Protein AF-A0A2P6NM76-F1 (afdb_monomer_lite)

Secondary structure (DSSP, 8-state):
-----SS----HHHHHHTT-HHHHHHHHHTT----GGGS-HHHHHH--HHHHHHHHHHTT--HHHHHHHHHHTGGG--S-HHHHHHHHHHHHT--HHHHHHHHHHSTT---HHHHHHHHHH---HHHHHHHHHHHTT-

Structure (mmCIF, N/CA/C/O backbone):
data_AF-A0A2P6NM76-F1
#
_entry.id   AF-A0A2P6NM76-F1
#
loop_
_atom_site.group_PDB
_atom_site.id
_atom_site.type_symbol
_atom_site.label_atom_id
_atom_site.label_alt_id
_atom_site.label_comp_id
_atom_site.label_asym_id
_atom_site.label_entity_id
_atom_site.label_seq_id
_atom_site.pdbx_PDB_ins_code
_atom_site.Cartn_x
_atom_site.Cartn_y
_atom_site.Cartn_z
_atom_site.occupancy
_atom_site.B_iso_or_equiv
_atom_site.auth_seq_id
_atom_site.auth_comp_id
_atom_site.auth_asym_id
_atom_site.auth_atom_id
_atom_site.pdbx_PDB_model_num
ATOM 1 N N . MET A 1 1 ? 21.345 -13.160 -23.756 1.00 43.47 1 MET A N 1
ATOM 2 C CA . MET A 1 1 ? 20.830 -12.151 -22.809 1.00 43.47 1 MET A CA 1
ATOM 3 C C . MET A 1 1 ? 21.511 -10.841 -23.176 1.00 43.47 1 MET A C 1
ATOM 5 O O . MET A 1 1 ? 22.732 -10.797 -23.121 1.00 43.47 1 MET A O 1
ATOM 9 N N . LYS A 1 2 ? 20.788 -9.858 -23.731 1.00 35.84 2 LYS A N 1
ATOM 10 C CA . LYS A 1 2 ? 21.395 -8.584 -24.155 1.00 35.84 2 LYS A CA 1
ATOM 11 C C . LYS A 1 2 ? 21.557 -7.697 -22.919 1.00 35.84 2 LYS A C 1
ATOM 13 O O . LYS A 1 2 ? 20.572 -7.142 -22.449 1.00 35.84 2 LYS A O 1
ATOM 18 N N . SER A 1 3 ? 22.772 -7.595 -22.387 1.00 39.88 3 SER A N 1
ATOM 19 C CA . SER A 1 3 ? 23.140 -6.528 -21.457 1.00 39.88 3 SER A CA 1
ATOM 20 C C . SER A 1 3 ? 23.519 -5.300 -22.278 1.00 39.88 3 SER A C 1
ATOM 22 O O . SER A 1 3 ? 24.486 -5.339 -23.036 1.00 39.88 3 SER A O 1
ATOM 24 N N . TRP A 1 4 ? 22.750 -4.224 -22.151 1.00 53.50 4 TRP A N 1
ATOM 25 C CA . TRP A 1 4 ? 23.127 -2.925 -22.695 1.00 53.50 4 TRP A CA 1
ATOM 26 C C . TRP A 1 4 ? 24.010 -2.225 -21.665 1.00 53.50 4 TRP A C 1
ATOM 28 O O . TRP A 1 4 ? 23.539 -1.458 -20.834 1.00 53.50 4 TRP A O 1
ATOM 38 N N . THR A 1 5 ? 25.297 -2.548 -21.676 1.00 50.03 5 THR A N 1
ATOM 39 C CA . THR A 1 5 ? 26.316 -1.623 -21.184 1.00 50.03 5 THR A CA 1
ATOM 40 C C . THR A 1 5 ? 26.716 -0.802 -22.394 1.00 50.03 5 THR A C 1
ATOM 42 O O . THR A 1 5 ? 27.280 -1.371 -23.323 1.00 50.03 5 THR A O 1
ATOM 45 N N . ASP A 1 6 ? 26.282 0.457 -22.423 1.00 44.47 6 ASP A N 1
ATOM 46 C CA . ASP A 1 6 ? 26.903 1.608 -23.101 1.00 44.47 6 ASP A CA 1
ATOM 47 C C . ASP A 1 6 ? 25.814 2.524 -23.676 1.00 44.47 6 ASP A C 1
ATOM 49 O O . ASP A 1 6 ? 25.234 2.262 -24.729 1.00 44.47 6 ASP A O 1
ATOM 53 N N . GLY A 1 7 ? 25.533 3.615 -22.957 1.00 39.41 7 GLY A N 1
ATOM 54 C CA . GLY A 1 7 ? 24.647 4.693 -23.406 1.00 39.41 7 GLY A CA 1
ATOM 55 C C . GLY A 1 7 ? 23.510 4.979 -22.430 1.00 39.41 7 GLY A C 1
ATOM 56 O O . GLY A 1 7 ? 22.409 4.465 -22.583 1.00 39.41 7 GLY A O 1
ATOM 57 N N . GLU A 1 8 ? 23.813 5.803 -21.428 1.00 54.25 8 GLU A N 1
ATOM 58 C CA . GLU A 1 8 ? 22.916 6.432 -20.451 1.00 54.25 8 GLU A CA 1
ATOM 59 C C . GLU A 1 8 ? 21.475 6.677 -20.935 1.00 54.25 8 GLU A C 1
ATOM 61 O O . GLU A 1 8 ? 21.245 7.704 -21.549 1.00 54.25 8 GLU A O 1
ATOM 66 N N . TRP A 1 9 ? 20.493 5.838 -20.574 1.00 48.53 9 TRP A N 1
ATOM 67 C CA . TRP A 1 9 ? 19.093 6.264 -20.386 1.00 48.53 9 TRP A CA 1
ATOM 68 C C . TRP A 1 9 ? 18.391 5.339 -19.380 1.00 48.53 9 TRP A C 1
ATOM 70 O O . TRP A 1 9 ? 18.151 4.171 -19.659 1.00 48.53 9 TRP A O 1
ATOM 80 N N . PHE A 1 10 ? 18.086 5.912 -18.211 1.00 51.69 10 PHE A N 1
ATOM 81 C CA . PHE A 1 10 ? 17.295 5.407 -17.083 1.00 51.69 10 PHE A CA 1
ATOM 82 C C . PHE A 1 10 ? 17.599 3.997 -16.543 1.00 51.69 10 PHE A C 1
ATOM 84 O O . PHE A 1 10 ? 17.242 2.987 -17.141 1.00 51.69 10 PHE A O 1
ATOM 91 N N . SER A 1 11 ? 18.157 3.916 -15.327 1.00 60.41 11 SER A N 1
ATOM 92 C CA . SER A 1 11 ? 18.187 2.640 -14.597 1.00 60.41 11 SER A CA 1
ATOM 93 C C . SER A 1 11 ? 16.755 2.132 -14.368 1.00 60.41 11 SER A C 1
ATOM 95 O O . SER A 1 11 ? 15.823 2.925 -14.228 1.00 60.41 11 SER A O 1
ATOM 97 N N . THR A 1 12 ? 16.553 0.813 -14.288 1.00 58.09 12 THR A N 1
ATOM 98 C CA . THR A 1 12 ? 15.249 0.210 -13.931 1.00 58.09 12 THR A CA 1
ATOM 99 C C . THR A 1 12 ? 14.677 0.815 -12.654 1.00 58.09 12 THR A C 1
ATOM 101 O O . THR A 1 12 ? 13.476 1.039 -12.547 1.00 58.09 12 THR A O 1
ATOM 104 N N . GLU A 1 13 ? 15.556 1.148 -11.710 1.00 60.56 13 GLU A N 1
ATOM 105 C CA . GLU A 1 13 ? 15.223 1.896 -10.504 1.00 60.56 13 GLU A CA 1
ATOM 106 C C . GLU A 1 13 ? 14.598 3.259 -10.836 1.00 60.56 13 GLU A C 1
ATOM 108 O O . GLU A 1 13 ? 13.521 3.574 -10.340 1.00 60.56 13 GLU A O 1
ATOM 113 N N . GLN A 1 14 ? 15.209 4.056 -11.718 1.00 62.94 14 GLN A N 1
ATOM 114 C CA . GLN A 1 14 ? 14.632 5.331 -12.144 1.00 62.94 14 GLN A CA 1
ATOM 115 C C . GLN A 1 14 ? 13.324 5.146 -12.924 1.00 62.94 14 GLN A C 1
ATOM 117 O O . GLN A 1 14 ? 12.401 5.928 -12.724 1.00 62.94 14 GLN A O 1
ATOM 122 N N . MET A 1 15 ? 13.203 4.105 -13.755 1.00 64.31 15 MET A N 1
ATOM 123 C CA . MET A 1 15 ? 11.963 3.795 -14.481 1.00 64.31 15 MET A CA 1
ATOM 124 C C . MET A 1 15 ? 10.810 3.435 -13.540 1.00 64.31 15 MET A C 1
ATOM 126 O O . MET A 1 15 ? 9.689 3.904 -13.737 1.00 64.31 15 MET A O 1
ATOM 130 N N . MET A 1 16 ? 11.085 2.688 -12.468 1.00 63.47 16 MET A N 1
ATOM 131 C CA . MET A 1 16 ? 10.077 2.386 -11.451 1.00 63.47 16 MET A CA 1
ATOM 132 C C . MET A 1 16 ? 9.641 3.617 -10.648 1.00 63.47 16 MET A C 1
ATOM 134 O O . MET A 1 16 ? 8.500 3.669 -10.194 1.00 63.47 16 MET A O 1
ATOM 138 N N . ARG A 1 17 ? 10.477 4.661 -10.551 1.00 63.31 17 ARG A N 1
ATOM 139 C CA . ARG A 1 17 ? 10.082 5.942 -9.932 1.00 63.31 17 ARG A CA 1
ATOM 140 C C . ARG A 1 17 ? 9.078 6.745 -10.759 1.00 63.31 17 ARG A C 1
ATOM 142 O O . ARG A 1 17 ? 8.436 7.628 -10.198 1.00 63.31 17 ARG A O 1
ATOM 149 N N . PHE A 1 18 ? 8.924 6.459 -12.053 1.00 63.22 18 PHE A N 1
ATOM 150 C CA . PHE A 1 18 ? 7.923 7.127 -12.895 1.00 63.22 18 PHE A CA 1
ATOM 151 C C . PHE A 1 18 ? 6.529 6.501 -12.798 1.00 63.22 18 PHE A C 1
ATOM 153 O O . PHE A 1 18 ? 5.618 6.993 -13.460 1.00 63.22 18 PHE A O 1
ATOM 160 N N . ASP A 1 19 ? 6.361 5.444 -11.989 1.00 70.62 19 ASP A N 1
ATOM 161 C CA . ASP A 1 19 ? 5.059 4.839 -11.687 1.00 70.62 19 ASP A CA 1
ATOM 162 C C . ASP A 1 19 ? 4.238 4.512 -12.951 1.00 70.62 19 ASP A C 1
ATOM 164 O O . ASP A 1 19 ? 3.031 4.735 -13.050 1.00 70.62 19 ASP A O 1
ATOM 168 N N . ASN A 1 20 ? 4.930 4.008 -13.976 1.00 77.81 20 ASN A N 1
ATOM 169 C CA . ASN A 1 20 ? 4.350 3.737 -15.282 1.00 77.81 20 ASN A CA 1
ATOM 170 C C . ASN A 1 20 ? 4.348 2.233 -15.548 1.00 77.81 20 ASN A C 1
ATOM 172 O O . ASN A 1 20 ? 5.263 1.690 -16.168 1.00 77.81 20 ASN A O 1
ATOM 176 N N . LEU A 1 21 ? 3.292 1.562 -15.079 1.00 84.56 21 LEU A N 1
ATOM 177 C CA . LEU A 1 21 ? 3.109 0.120 -15.256 1.00 84.56 21 LEU A CA 1
ATOM 178 C C . LEU A 1 21 ? 3.240 -0.319 -16.726 1.00 84.56 21 LEU A C 1
ATOM 180 O O . LEU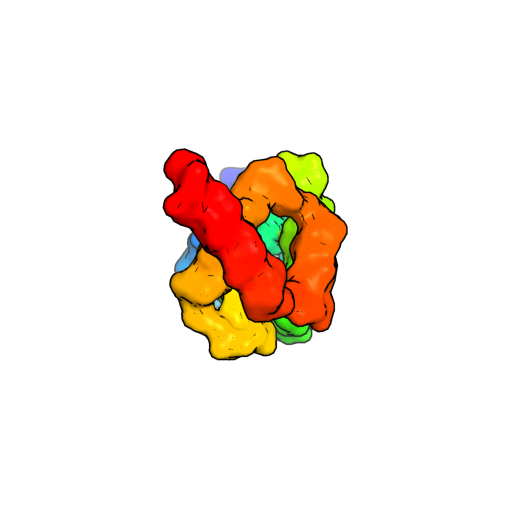 A 1 21 ? 3.794 -1.381 -16.990 1.00 84.56 21 LEU A O 1
ATOM 184 N N . GLY A 1 22 ? 2.785 0.504 -17.678 1.00 85.56 22 GLY A N 1
ATOM 185 C CA . GLY A 1 22 ? 2.888 0.197 -19.106 1.00 85.56 22 GLY A CA 1
ATOM 186 C C . GLY A 1 22 ? 4.336 0.117 -19.593 1.00 85.56 22 GLY A C 1
ATOM 187 O O . GLY A 1 22 ? 4.677 -0.792 -20.342 1.00 85.56 22 GLY A O 1
ATOM 188 N N . ILE A 1 23 ? 5.206 1.017 -19.120 1.00 82.50 23 ILE A N 1
ATOM 189 C CA . ILE A 1 23 ? 6.645 0.960 -19.421 1.00 82.50 23 ILE A CA 1
ATOM 190 C C . ILE A 1 23 ? 7.275 -0.281 -18.783 1.00 82.50 23 ILE A C 1
ATOM 192 O O . ILE A 1 23 ? 8.050 -0.965 -19.440 1.00 82.50 23 ILE A O 1
ATOM 196 N N . LEU A 1 24 ? 6.923 -0.603 -17.534 1.00 83.69 24 LEU A N 1
ATOM 197 C CA . LEU A 1 24 ? 7.465 -1.779 -16.841 1.00 83.69 24 LEU A CA 1
ATOM 198 C C . LEU A 1 24 ? 7.114 -3.083 -17.564 1.00 83.69 24 LEU A C 1
ATOM 200 O O . LEU A 1 24 ? 7.991 -3.912 -17.782 1.00 83.69 24 LEU A O 1
ATOM 204 N N . GLN A 1 25 ? 5.862 -3.233 -17.994 1.00 86.25 25 GLN A N 1
ATOM 205 C CA . GLN A 1 25 ? 5.424 -4.393 -18.775 1.00 86.25 25 GLN A CA 1
ATOM 206 C C . GLN A 1 25 ? 6.119 -4.451 -20.140 1.00 86.25 25 GLN A C 1
ATOM 208 O O . GLN A 1 25 ? 6.646 -5.495 -20.513 1.00 86.25 25 GLN A O 1
ATOM 213 N N . TRP A 1 26 ? 6.210 -3.317 -20.843 1.00 87.12 26 TRP A N 1
ATOM 214 C CA . TRP A 1 26 ? 6.900 -3.242 -22.132 1.00 87.12 26 TRP A CA 1
ATOM 215 C C . TRP A 1 26 ? 8.383 -3.637 -22.039 1.00 87.12 26 TRP A C 1
ATOM 217 O O . TRP A 1 26 ? 8.903 -4.293 -22.940 1.00 87.12 26 TRP A O 1
ATOM 227 N N . LEU A 1 27 ? 9.069 -3.280 -20.948 1.00 82.62 27 LEU A N 1
ATOM 228 C CA . LEU A 1 27 ? 10.458 -3.683 -20.712 1.00 82.62 27 LEU A CA 1
ATOM 229 C C . LEU A 1 27 ? 10.600 -5.204 -20.581 1.00 82.62 27 LEU A C 1
ATOM 231 O O . LEU A 1 27 ? 11.518 -5.780 -21.169 1.00 82.62 27 LEU A O 1
ATOM 235 N N . GLU A 1 28 ? 9.696 -5.863 -19.852 1.00 82.81 28 GLU A N 1
ATOM 236 C CA . GLU A 1 28 ? 9.697 -7.329 -19.765 1.00 82.81 28 GLU A CA 1
ATOM 237 C C . GLU A 1 28 ? 9.461 -7.962 -21.141 1.00 82.81 28 GLU A C 1
ATOM 239 O O . GLU A 1 28 ? 10.181 -8.891 -21.515 1.00 82.81 28 GLU A O 1
ATOM 244 N N . ASP A 1 29 ? 8.528 -7.412 -21.923 1.00 88.00 29 ASP A N 1
ATOM 245 C CA . ASP A 1 29 ? 8.189 -7.910 -23.261 1.00 88.00 29 ASP A CA 1
ATOM 246 C C . ASP A 1 29 ? 9.386 -7.866 -24.227 1.00 88.00 29 ASP A C 1
ATOM 248 O O . ASP A 1 29 ? 9.554 -8.763 -25.057 1.00 88.00 29 ASP A O 1
ATOM 252 N N . ILE A 1 30 ? 10.265 -6.862 -24.108 1.00 87.88 30 ILE A N 1
ATOM 253 C CA . ILE A 1 30 ? 11.492 -6.761 -24.922 1.00 87.88 30 ILE A CA 1
ATOM 254 C C . ILE A 1 30 ? 12.684 -7.546 -24.342 1.00 87.88 30 ILE A C 1
ATOM 256 O O . ILE A 1 30 ? 13.797 -7.471 -24.872 1.00 87.88 30 ILE A O 1
ATOM 260 N N . GLY A 1 31 ? 12.463 -8.327 -23.280 1.00 82.56 31 GLY A N 1
ATOM 261 C CA . GLY A 1 31 ? 13.448 -9.226 -22.679 1.00 82.56 31 GLY A CA 1
ATOM 262 C C . GLY A 1 31 ? 14.307 -8.599 -21.581 1.00 82.56 31 GLY A C 1
ATOM 263 O O . GLY A 1 31 ? 15.369 -9.145 -21.263 1.00 82.56 31 GLY A O 1
ATOM 264 N N . TYR A 1 32 ? 13.882 -7.470 -21.006 1.00 78.56 32 TYR A N 1
ATOM 265 C CA . TYR A 1 32 ? 14.541 -6.886 -19.844 1.00 78.56 32 TYR A CA 1
ATOM 266 C C . TYR A 1 32 ? 14.130 -7.634 -18.571 1.00 78.56 32 TYR A C 1
ATOM 268 O O . TYR A 1 32 ? 12.958 -7.678 -18.200 1.00 78.56 32 TYR A O 1
ATOM 276 N N . SER A 1 33 ? 15.106 -8.221 -17.877 1.00 75.38 33 SER A N 1
ATOM 277 C CA . SER A 1 33 ? 14.851 -8.922 -16.619 1.00 75.38 33 SER A CA 1
ATOM 278 C C . SER A 1 33 ? 14.823 -7.929 -15.463 1.00 75.38 33 SER A C 1
ATOM 280 O O . SER A 1 33 ? 15.861 -7.392 -15.086 1.00 75.38 33 SER A O 1
ATOM 282 N N . MET A 1 34 ? 13.651 -7.732 -14.864 1.00 77.25 34 MET A N 1
ATOM 283 C CA . MET A 1 34 ? 13.532 -7.098 -13.552 1.00 77.25 34 MET A CA 1
ATOM 284 C C . MET A 1 34 ? 13.620 -8.179 -12.478 1.00 77.25 34 MET A C 1
ATOM 286 O O . MET A 1 34 ? 12.728 -9.023 -12.352 1.00 77.25 34 MET A O 1
ATOM 290 N N . ASP A 1 35 ? 14.728 -8.184 -11.743 1.00 78.56 35 ASP A N 1
ATOM 291 C CA . ASP A 1 35 ? 14.874 -9.035 -10.567 1.00 78.56 35 ASP A CA 1
ATOM 292 C C . ASP A 1 35 ? 14.278 -8.366 -9.317 1.00 78.56 35 ASP A C 1
ATOM 294 O O . ASP A 1 35 ? 13.922 -7.185 -9.302 1.00 78.56 35 ASP A O 1
ATOM 298 N N . GLU A 1 36 ? 14.169 -9.146 -8.246 1.00 74.12 36 GLU A N 1
ATOM 299 C CA . GLU A 1 36 ? 13.637 -8.668 -6.972 1.00 74.12 36 GLU A CA 1
ATOM 300 C C . GLU A 1 36 ? 14.538 -7.613 -6.303 1.00 74.12 36 GLU A C 1
ATOM 302 O O . GLU A 1 36 ? 14.043 -6.804 -5.522 1.00 74.12 36 GLU A O 1
ATOM 307 N N . GLN A 1 37 ? 15.835 -7.558 -6.631 1.00 72.12 37 GLN A N 1
ATOM 308 C CA . GLN A 1 37 ? 16.765 -6.578 -6.057 1.00 72.12 37 GLN A CA 1
ATOM 309 C C . GLN A 1 37 ? 16.431 -5.149 -6.507 1.00 72.12 37 GLN A C 1
ATOM 311 O O . GLN A 1 37 ? 16.658 -4.197 -5.759 1.00 72.12 37 GLN A O 1
ATOM 316 N N . HIS A 1 38 ? 15.824 -4.997 -7.687 1.00 68.69 38 HIS A N 1
ATOM 317 C CA . HIS A 1 38 ? 15.317 -3.710 -8.168 1.00 68.69 38 HIS A CA 1
ATOM 318 C C . HIS A 1 38 ? 14.033 -3.269 -7.430 1.00 68.69 38 HIS A C 1
ATOM 320 O O . HIS A 1 38 ? 13.720 -2.076 -7.374 1.00 68.69 38 HIS A O 1
ATOM 326 N N . ILE A 1 39 ? 13.301 -4.205 -6.813 1.00 74.94 39 ILE A N 1
ATOM 327 C CA . ILE A 1 39 ? 12.092 -3.947 -6.014 1.00 74.94 39 ILE A CA 1
ATOM 328 C C . ILE A 1 39 ? 12.492 -3.671 -4.563 1.00 74.94 39 ILE A C 1
ATOM 330 O O . ILE A 1 39 ? 12.201 -4.428 -3.635 1.00 74.94 39 ILE A O 1
ATOM 334 N N . ASN A 1 40 ? 13.201 -2.563 -4.368 1.00 77.00 40 ASN A N 1
ATOM 335 C CA . ASN A 1 40 ? 13.591 -2.108 -3.043 1.00 77.00 40 ASN A CA 1
ATOM 336 C C . ASN A 1 40 ? 12.465 -1.299 -2.364 1.00 77.00 40 ASN A C 1
ATOM 338 O O . ASN A 1 40 ? 11.422 -0.989 -2.949 1.00 77.00 40 ASN A O 1
ATOM 342 N N . ARG A 1 41 ? 12.681 -0.953 -1.093 1.00 75.06 41 ARG A N 1
ATOM 343 C CA . ARG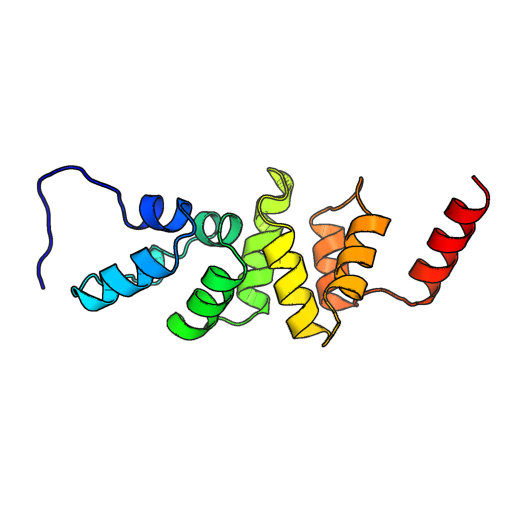 A 1 41 ? 11.715 -0.200 -0.283 1.00 75.06 41 ARG A CA 1
ATOM 344 C C . ARG A 1 41 ? 11.340 1.150 -0.914 1.00 75.06 41 ARG A C 1
ATOM 346 O O . ARG A 1 41 ? 10.163 1.500 -0.919 1.00 75.06 41 ARG A O 1
ATOM 353 N N . SER A 1 42 ? 12.313 1.865 -1.477 1.00 76.19 42 SER A N 1
ATOM 354 C CA . SER A 1 42 ? 12.113 3.161 -2.140 1.00 76.19 42 SER A CA 1
ATOM 355 C C . SER A 1 42 ? 11.244 3.045 -3.393 1.00 76.19 42 SER A C 1
ATOM 357 O O . SER A 1 42 ? 10.415 3.909 -3.662 1.00 76.19 42 SER A O 1
ATOM 359 N N . THR A 1 43 ? 11.394 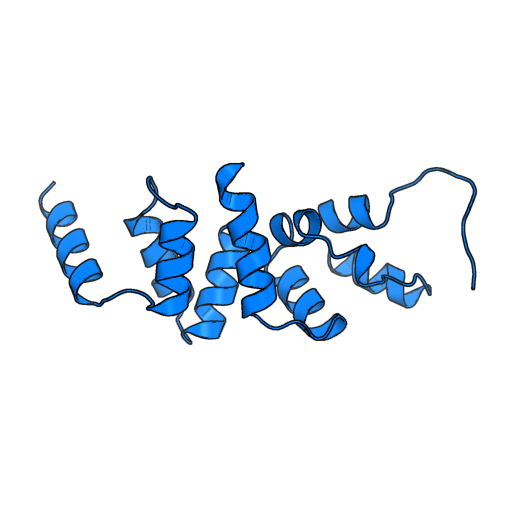1.958 -4.150 1.00 78.19 43 THR A N 1
ATOM 360 C CA . THR A 1 43 ? 10.529 1.661 -5.295 1.00 78.19 43 THR A CA 1
ATOM 361 C C . THR A 1 43 ? 9.082 1.468 -4.844 1.00 78.19 43 THR A C 1
ATOM 363 O O . THR A 1 43 ? 8.162 2.084 -5.388 1.00 78.19 43 THR A O 1
ATOM 366 N N . ILE A 1 44 ? 8.872 0.647 -3.810 1.00 82.62 44 ILE A N 1
ATOM 367 C CA . ILE A 1 44 ? 7.537 0.362 -3.272 1.00 82.62 44 ILE A CA 1
ATOM 368 C C . ILE A 1 44 ? 6.878 1.646 -2.743 1.00 82.62 44 ILE A C 1
ATOM 370 O O . ILE A 1 44 ? 5.713 1.901 -3.044 1.00 82.62 44 ILE A O 1
ATOM 374 N N . SER A 1 45 ? 7.617 2.495 -2.021 1.00 80.44 45 SER A N 1
ATOM 375 C CA . SER A 1 45 ? 7.094 3.734 -1.423 1.00 80.44 45 SER A CA 1
ATOM 376 C C . SER A 1 45 ? 6.679 4.815 -2.417 1.00 80.44 45 SER A C 1
ATOM 378 O O . SER A 1 45 ? 5.928 5.713 -2.039 1.00 80.44 45 SER A O 1
ATOM 380 N N . CYS A 1 46 ? 7.086 4.714 -3.682 1.00 79.44 46 CYS A N 1
ATOM 381 C CA . CYS A 1 46 ? 6.677 5.625 -4.753 1.00 79.44 46 CYS A CA 1
ATOM 382 C C . CYS A 1 46 ? 5.659 5.015 -5.734 1.00 79.44 46 CYS A C 1
ATOM 384 O O . CYS A 1 46 ? 5.191 5.718 -6.621 1.00 79.44 46 CYS A O 1
ATOM 386 N N . SER A 1 47 ? 5.282 3.743 -5.575 1.00 85.31 47 SER A N 1
ATOM 387 C CA . SER A 1 47 ? 4.466 3.000 -6.551 1.00 85.31 47 SER A CA 1
ATOM 388 C C . SER A 1 47 ? 2.958 3.188 -6.356 1.00 85.31 47 SER A C 1
ATOM 390 O O . SER A 1 47 ? 2.467 3.007 -5.243 1.00 85.31 47 SER A O 1
ATOM 392 N N . SER A 1 48 ? 2.198 3.471 -7.420 1.00 89.00 48 SER A N 1
ATOM 393 C CA . SER A 1 48 ? 0.723 3.495 -7.420 1.00 89.00 48 SER A CA 1
ATOM 394 C C . SER A 1 48 ? 0.113 2.149 -7.027 1.00 89.00 48 SER A C 1
ATOM 396 O O . SER A 1 48 ? 0.752 1.106 -7.187 1.00 89.00 48 SER A O 1
ATOM 398 N N . PRO A 1 49 ? -1.180 2.124 -6.651 1.00 92.12 49 PRO A N 1
ATOM 399 C CA . PRO A 1 49 ? -1.934 0.885 -6.461 1.00 92.12 49 PRO A CA 1
ATOM 400 C C . PRO A 1 49 ? -1.795 -0.139 -7.600 1.00 92.12 49 PRO A C 1
ATOM 402 O O . PRO A 1 49 ? -1.704 -1.338 -7.343 1.00 92.12 49 PRO A O 1
ATOM 405 N N . ASN A 1 50 ? -1.728 0.321 -8.855 1.00 91.81 50 ASN A N 1
ATOM 406 C CA . ASN A 1 50 ? -1.589 -0.558 -10.018 1.00 91.81 50 ASN A CA 1
ATOM 407 C C . ASN A 1 50 ? -0.210 -1.226 -10.065 1.00 91.81 50 ASN A C 1
ATOM 409 O O . ASN A 1 50 ? -0.113 -2.427 -10.321 1.00 91.81 50 ASN A O 1
ATOM 413 N N . VAL A 1 51 ? 0.854 -0.462 -9.800 1.00 89.19 51 VAL A N 1
ATOM 414 C CA . VAL A 1 51 ? 2.216 -1.003 -9.723 1.00 89.19 51 VAL A CA 1
ATOM 415 C C . VAL A 1 51 ? 2.360 -1.914 -8.503 1.00 89.19 51 VAL A C 1
ATOM 417 O O . VAL A 1 51 ? 2.949 -2.981 -8.624 1.00 89.19 51 VAL A O 1
ATOM 420 N N . ILE A 1 52 ? 1.746 -1.580 -7.364 1.00 91.94 52 ILE A N 1
ATOM 421 C CA . ILE A 1 52 ? 1.693 -2.451 -6.179 1.00 91.94 52 ILE A CA 1
ATOM 422 C C . ILE A 1 52 ? 1.056 -3.809 -6.501 1.00 91.94 52 ILE A C 1
ATOM 424 O O . ILE A 1 52 ? 1.631 -4.849 -6.176 1.00 91.94 52 ILE A O 1
ATOM 428 N N . ASP A 1 53 ? -0.096 -3.822 -7.175 1.00 93.56 53 ASP A N 1
ATOM 429 C CA . ASP A 1 53 ? -0.756 -5.066 -7.587 1.00 93.56 53 ASP A CA 1
ATOM 430 C C . ASP A 1 53 ? 0.118 -5.896 -8.534 1.00 93.56 53 ASP A C 1
ATOM 432 O O . ASP A 1 53 ? 0.156 -7.127 -8.431 1.00 93.56 53 ASP A O 1
ATOM 436 N N . TRP A 1 54 ? 0.820 -5.235 -9.457 1.00 91.69 54 TRP A N 1
ATOM 437 C CA . TRP A 1 54 ? 1.766 -5.900 -10.345 1.00 91.69 54 TRP A CA 1
ATOM 438 C C . TRP A 1 54 ? 2.951 -6.484 -9.567 1.00 91.69 54 TRP A C 1
ATOM 440 O O . TRP A 1 54 ? 3.240 -7.662 -9.748 1.00 91.69 54 TRP A O 1
ATOM 450 N N . ILE A 1 55 ? 3.558 -5.734 -8.639 1.00 89.88 55 ILE A N 1
ATOM 451 C CA . ILE A 1 55 ? 4.665 -6.200 -7.787 1.00 89.88 55 ILE A CA 1
ATOM 452 C C . ILE A 1 55 ? 4.262 -7.451 -6.997 1.00 89.88 55 ILE A C 1
ATOM 454 O O . ILE A 1 55 ? 4.978 -8.452 -7.016 1.00 89.88 55 ILE A O 1
ATOM 458 N N . ILE A 1 56 ? 3.101 -7.412 -6.336 1.00 93.12 56 ILE A N 1
ATOM 459 C CA . ILE A 1 56 ? 2.557 -8.529 -5.549 1.00 93.12 56 ILE A CA 1
ATOM 460 C C . ILE A 1 56 ? 2.462 -9.794 -6.404 1.00 93.12 56 ILE A C 1
ATOM 462 O O . ILE A 1 56 ? 2.963 -10.848 -6.018 1.00 93.12 56 ILE A O 1
ATOM 466 N N . ARG A 1 57 ? 1.866 -9.684 -7.597 1.00 92.56 57 ARG A N 1
ATOM 467 C CA . ARG A 1 57 ? 1.674 -10.824 -8.507 1.00 92.56 57 ARG A CA 1
ATOM 468 C C . ARG A 1 57 ? 2.988 -11.317 -9.104 1.00 92.56 57 ARG A C 1
ATOM 470 O O . ARG A 1 57 ? 3.219 -12.519 -9.166 1.00 92.56 57 ARG A O 1
ATOM 477 N N . ARG A 1 58 ? 3.834 -10.396 -9.562 1.00 88.88 58 ARG A N 1
ATOM 478 C CA . ARG A 1 58 ? 5.039 -10.692 -10.344 1.00 88.88 58 ARG A CA 1
ATOM 479 C C . ARG A 1 58 ? 6.175 -11.263 -9.503 1.00 88.88 58 ARG A C 1
ATOM 481 O O . ARG A 1 58 ? 6.923 -12.109 -9.995 1.00 88.88 58 ARG A O 1
ATOM 488 N N . PHE A 1 59 ? 6.303 -10.796 -8.265 1.00 89.31 59 PHE A N 1
ATOM 489 C CA . PHE A 1 59 ? 7.351 -11.211 -7.331 1.00 89.31 59 PHE A CA 1
ATOM 490 C C . PHE A 1 59 ? 6.817 -12.098 -6.204 1.00 89.31 59 PHE A C 1
ATOM 492 O O . PHE A 1 59 ? 7.541 -12.373 -5.255 1.00 89.31 59 PHE A O 1
ATOM 499 N N . ASN A 1 60 ? 5.560 -12.551 -6.306 1.00 91.12 60 ASN A N 1
ATOM 500 C CA . ASN A 1 60 ? 4.906 -13.415 -5.323 1.00 91.12 60 ASN A CA 1
ATOM 501 C C . ASN A 1 60 ? 5.022 -12.884 -3.878 1.00 91.12 60 ASN A C 1
ATOM 503 O O . ASN A 1 60 ? 5.256 -13.645 -2.940 1.00 91.12 60 ASN A O 1
ATOM 507 N N . LYS A 1 61 ? 4.885 -11.564 -3.713 1.00 91.69 61 LYS A N 1
ATOM 508 C CA . LYS A 1 61 ? 4.904 -10.903 -2.403 1.00 91.69 61 LYS A CA 1
ATOM 509 C C . LYS A 1 61 ? 3.514 -10.913 -1.786 1.00 91.69 61 LYS A C 1
ATOM 511 O O . LYS A 1 61 ? 2.507 -10.890 -2.487 1.00 91.69 61 LYS A O 1
ATOM 516 N N . THR A 1 62 ? 3.447 -10.888 -0.467 1.00 94.62 62 THR A N 1
ATOM 517 C CA . THR A 1 62 ? 2.195 -10.724 0.272 1.00 94.62 62 THR A CA 1
ATOM 518 C C . THR A 1 62 ? 1.810 -9.248 0.396 1.00 94.62 62 THR A C 1
ATOM 520 O O . THR A 1 62 ? 2.669 -8.364 0.445 1.00 94.62 62 THR A O 1
ATOM 523 N N . ASP A 1 63 ? 0.508 -8.972 0.525 1.00 94.88 63 ASP A N 1
ATOM 524 C CA . ASP A 1 63 ? 0.009 -7.626 0.841 1.00 94.88 63 ASP A CA 1
ATOM 525 C C . ASP A 1 63 ? 0.677 -7.067 2.119 1.00 94.88 63 ASP A C 1
ATOM 527 O O . ASP A 1 63 ? 0.917 -5.866 2.216 1.00 94.88 63 ASP A O 1
ATOM 531 N N . GLU A 1 64 ? 1.009 -7.933 3.086 1.00 94.81 64 GLU A N 1
ATOM 532 C CA . GLU A 1 64 ? 1.670 -7.556 4.338 1.00 94.81 64 GLU A CA 1
ATOM 533 C C . GLU A 1 64 ? 3.121 -7.109 4.145 1.00 94.81 64 GLU A C 1
ATOM 535 O O . GLU A 1 64 ? 3.502 -6.060 4.662 1.00 94.81 64 GLU A O 1
ATOM 540 N N . GLU A 1 65 ? 3.925 -7.852 3.384 1.00 92.69 65 GLU A N 1
ATOM 541 C CA . GLU A 1 65 ? 5.313 -7.467 3.094 1.00 92.69 65 GLU A CA 1
ATOM 542 C C . GLU A 1 65 ? 5.381 -6.108 2.394 1.00 92.69 65 GLU A C 1
ATOM 544 O O . GLU A 1 65 ? 6.199 -5.255 2.747 1.00 92.69 65 GLU A O 1
ATOM 549 N N . VAL A 1 66 ? 4.483 -5.882 1.434 1.00 92.31 66 VAL A N 1
ATOM 550 C CA . VAL A 1 66 ? 4.408 -4.617 0.701 1.00 92.31 66 VAL A CA 1
ATOM 551 C C . VAL A 1 66 ? 3.905 -3.488 1.600 1.00 92.31 66 VAL A C 1
ATOM 553 O O . VAL A 1 66 ? 4.462 -2.390 1.571 1.00 92.31 66 VAL A O 1
ATOM 556 N N . TYR A 1 67 ? 2.910 -3.749 2.451 1.00 92.88 67 TYR A N 1
ATOM 557 C CA . TYR A 1 67 ? 2.433 -2.766 3.422 1.00 92.88 67 TYR A CA 1
ATOM 558 C C . TYR A 1 67 ? 3.540 -2.347 4.394 1.00 92.88 67 TYR A C 1
ATOM 560 O O . TYR A 1 67 ? 3.750 -1.153 4.606 1.00 92.88 67 TYR A O 1
ATOM 568 N N . HIS A 1 68 ? 4.292 -3.304 4.948 1.00 91.12 68 HIS A N 1
ATOM 569 C CA . HIS A 1 68 ? 5.418 -3.008 5.838 1.00 91.12 68 HIS A CA 1
ATOM 570 C C . HIS A 1 68 ? 6.481 -2.164 5.134 1.00 91.12 68 HIS A C 1
ATOM 572 O O . HIS A 1 68 ? 6.946 -1.178 5.701 1.00 91.12 68 HIS A O 1
ATOM 578 N N . ALA A 1 69 ? 6.812 -2.474 3.878 1.00 88.81 69 ALA A N 1
ATOM 579 C CA . ALA A 1 69 ? 7.739 -1.660 3.096 1.00 88.81 69 ALA A CA 1
ATOM 580 C C . ALA A 1 69 ? 7.247 -0.209 2.912 1.00 88.81 69 ALA A C 1
ATOM 582 O O . ALA A 1 69 ? 8.042 0.718 3.064 1.00 88.81 69 ALA A O 1
ATOM 583 N N . LEU A 1 70 ? 5.948 0.006 2.664 1.00 88.56 70 LEU A N 1
ATOM 584 C CA . LEU A 1 70 ? 5.362 1.348 2.529 1.00 88.56 70 LEU A CA 1
ATOM 585 C C . LEU A 1 70 ? 5.447 2.170 3.823 1.00 88.56 70 LEU A C 1
ATOM 587 O O . LEU A 1 70 ? 5.781 3.354 3.789 1.00 88.56 70 LEU A O 1
ATOM 591 N N . ILE A 1 71 ? 5.126 1.571 4.973 1.00 90.00 71 ILE A N 1
ATOM 592 C CA . ILE A 1 71 ? 5.054 2.309 6.247 1.00 90.00 71 ILE A CA 1
ATOM 593 C C . ILE A 1 71 ? 6.428 2.590 6.860 1.00 90.00 71 ILE A C 1
ATOM 595 O O . ILE A 1 71 ? 6.553 3.446 7.736 1.00 90.00 71 ILE A O 1
ATOM 599 N N . GLU A 1 72 ? 7.455 1.857 6.440 1.00 85.88 72 GLU A N 1
ATOM 600 C CA . GLU A 1 72 ? 8.830 2.086 6.873 1.00 85.88 72 GLU A CA 1
ATOM 601 C C . GLU A 1 72 ? 9.393 3.414 6.353 1.00 85.88 72 GLU A C 1
ATOM 603 O O . GLU A 1 72 ? 10.233 4.009 7.020 1.00 85.88 72 GLU A O 1
ATOM 608 N N . GLU A 1 73 ? 8.875 3.912 5.229 1.00 76.69 73 GLU A N 1
ATOM 609 C CA . GLU A 1 73 ? 9.228 5.221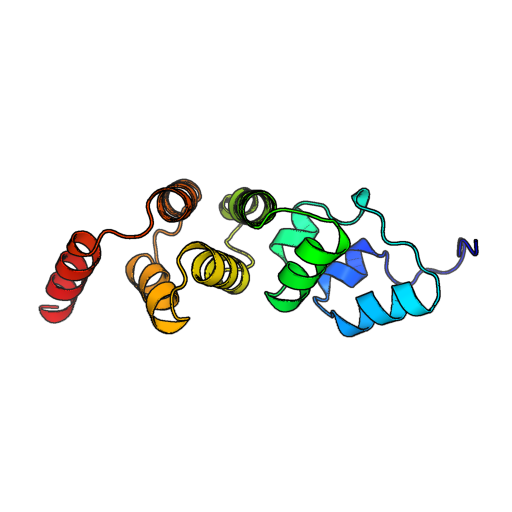 4.665 1.00 76.69 73 GLU A CA 1
ATOM 610 C C . GLU A 1 73 ? 8.395 6.374 5.247 1.00 76.69 73 GLU A C 1
ATOM 612 O O . GLU A 1 73 ? 8.726 7.541 5.056 1.00 76.69 73 GLU A O 1
ATOM 617 N N . ALA A 1 74 ? 7.355 6.078 6.039 1.00 71.94 74 ALA A N 1
ATOM 618 C CA . ALA A 1 74 ? 6.511 7.093 6.676 1.00 71.94 74 ALA A CA 1
ATOM 619 C C . ALA A 1 74 ? 7.271 8.171 7.490 1.00 71.94 74 ALA A C 1
ATOM 621 O O . ALA A 1 74 ? 6.804 9.313 7.496 1.00 71.94 74 ALA A O 1
ATOM 622 N N . PRO A 1 75 ? 8.413 7.888 8.162 1.00 65.88 75 PRO A N 1
ATOM 623 C CA . PRO A 1 75 ? 9.203 8.914 8.850 1.00 65.88 75 PRO A CA 1
ATOM 624 C C . PRO A 1 75 ? 9.743 10.025 7.938 1.00 65.88 75 PRO A C 1
ATOM 626 O O . PRO A 1 75 ? 9.987 11.126 8.425 1.00 65.88 75 PRO A O 1
ATOM 629 N N . TYR A 1 76 ? 9.907 9.764 6.638 1.00 67.31 76 TYR A N 1
ATOM 630 C CA . TYR A 1 76 ? 10.413 10.729 5.653 1.00 67.31 76 TYR A CA 1
ATOM 631 C C . TYR A 1 76 ? 9.291 11.490 4.926 1.00 67.31 76 TYR A C 1
ATOM 633 O O . TYR A 1 76 ? 9.557 12.288 4.029 1.00 67.31 76 TYR A O 1
ATOM 641 N N . GLY A 1 77 ? 8.040 11.274 5.342 1.00 65.00 77 GLY A N 1
ATOM 642 C CA . GLY A 1 77 ? 6.837 11.748 4.667 1.00 65.00 77 GLY A CA 1
ATOM 643 C C . GLY A 1 77 ? 6.087 10.580 4.034 1.00 65.00 77 GLY A C 1
ATOM 644 O O . GLY A 1 77 ? 6.677 9.669 3.462 1.00 65.00 77 GLY A O 1
ATOM 645 N N . ILE A 1 78 ? 4.759 10.568 4.157 1.00 64.25 78 ILE A N 1
ATOM 646 C CA . ILE A 1 78 ? 3.944 9.486 3.595 1.00 64.25 78 ILE A CA 1
ATOM 647 C C . ILE A 1 78 ? 3.864 9.685 2.084 1.00 64.25 78 ILE A C 1
ATOM 649 O O . ILE A 1 78 ? 3.009 10.416 1.587 1.00 64.25 78 ILE A O 1
ATOM 653 N N . CYS A 1 79 ? 4.768 9.033 1.360 1.00 65.44 79 CYS A N 1
ATOM 654 C CA . CYS A 1 79 ? 4.900 9.195 -0.084 1.00 65.44 79 CYS A CA 1
ATOM 655 C C . CYS A 1 79 ? 3.760 8.546 -0.883 1.00 65.44 79 CYS A C 1
ATOM 657 O O . CYS A 1 79 ? 3.556 8.919 -2.035 1.00 65.44 79 CYS A O 1
ATOM 659 N N . ASN A 1 80 ? 2.983 7.618 -0.299 1.00 79.69 80 ASN A N 1
ATOM 660 C CA . ASN A 1 80 ? 1.928 6.933 -1.050 1.00 79.69 80 ASN A CA 1
ATOM 661 C C . ASN A 1 80 ? 0.712 6.496 -0.221 1.00 79.69 80 ASN A C 1
ATOM 663 O O . ASN A 1 80 ? 0.450 5.310 -0.006 1.00 79.69 80 ASN A O 1
ATOM 667 N N . VAL A 1 81 ? -0.071 7.483 0.227 1.00 87.75 81 VAL A N 1
ATOM 668 C CA . VAL A 1 81 ? -1.357 7.243 0.908 1.00 87.75 81 VAL A CA 1
ATOM 669 C C . VAL A 1 81 ? -2.280 6.365 0.059 1.00 87.75 81 VAL A C 1
ATOM 671 O O . VAL A 1 81 ? -2.912 5.465 0.597 1.00 87.75 81 VAL A O 1
ATOM 674 N N . SER A 1 82 ? -2.320 6.563 -1.263 1.00 90.25 82 SER A N 1
ATOM 675 C CA . SER A 1 82 ? -3.199 5.789 -2.153 1.00 90.25 82 SER A CA 1
ATOM 676 C C . SER A 1 82 ? -2.883 4.291 -2.138 1.00 90.25 82 SER A C 1
ATOM 678 O O . SER A 1 82 ? -3.799 3.473 -2.082 1.00 90.25 82 SER A O 1
ATOM 680 N N . SER A 1 83 ? -1.604 3.917 -2.128 1.00 91.62 83 SER A N 1
ATOM 681 C CA . SER A 1 83 ? -1.185 2.514 -2.029 1.00 91.62 83 SER A CA 1
ATOM 682 C C . SER A 1 83 ? -1.455 1.909 -0.650 1.00 91.62 83 SER A C 1
ATOM 684 O O . SER A 1 83 ? -1.883 0.757 -0.562 1.00 91.62 83 SER A O 1
ATOM 686 N N . LEU A 1 84 ? -1.309 2.689 0.427 1.00 92.38 84 LEU A N 1
ATOM 687 C CA . LEU A 1 84 ? -1.716 2.262 1.773 1.00 92.38 84 LEU A CA 1
ATOM 688 C C . LEU A 1 84 ? -3.232 2.030 1.857 1.00 92.38 84 LEU A C 1
ATOM 690 O O . LEU A 1 84 ? -3.675 0.989 2.345 1.00 92.38 84 LEU A O 1
ATOM 694 N N . GLU A 1 85 ? -4.033 2.970 1.348 1.00 93.88 85 GLU A N 1
ATOM 695 C CA . GLU A 1 85 ? -5.490 2.847 1.273 1.00 93.88 85 GLU A CA 1
ATOM 696 C C . GLU A 1 85 ? -5.905 1.624 0.444 1.00 93.88 85 GLU A C 1
ATOM 698 O O . GLU A 1 85 ? -6.837 0.914 0.818 1.00 93.88 85 GLU A O 1
ATOM 703 N N . HIS A 1 86 ? -5.227 1.350 -0.673 1.00 95.44 86 HIS A N 1
ATOM 704 C CA . HIS A 1 86 ? -5.495 0.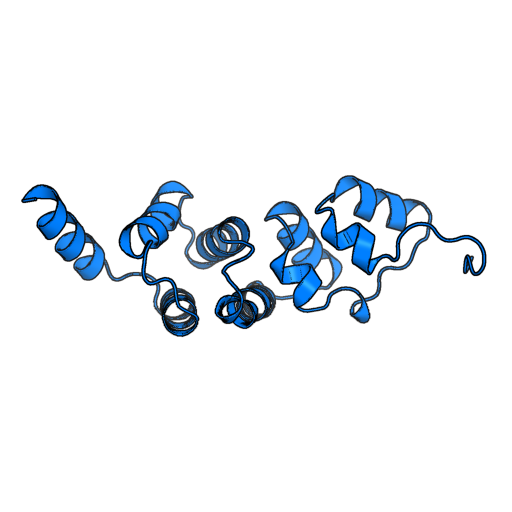191 -1.532 1.00 95.44 86 HIS A CA 1
ATOM 705 C C . HIS A 1 86 ? -5.262 -1.141 -0.813 1.00 95.44 86 HIS A C 1
ATOM 707 O O . HIS A 1 86 ? -6.139 -2.007 -0.800 1.00 95.44 86 HIS A O 1
ATOM 713 N N . LEU A 1 87 ? -4.121 -1.297 -0.139 1.00 95.81 87 LEU A N 1
ATOM 714 C CA . LEU A 1 87 ? -3.819 -2.516 0.620 1.00 95.81 87 LEU A CA 1
ATOM 715 C C . LEU A 1 87 ? -4.780 -2.715 1.800 1.00 95.81 87 LEU A C 1
ATOM 717 O O . LEU A 1 87 ? -5.180 -3.840 2.096 1.00 95.81 87 LEU A O 1
ATOM 721 N N . LEU A 1 88 ? -5.219 -1.633 2.446 1.00 95.38 88 LEU A N 1
ATOM 722 C CA . LEU A 1 88 ? -6.222 -1.702 3.511 1.00 95.38 88 LEU A CA 1
ATOM 723 C C . LEU A 1 88 ? -7.608 -2.093 2.987 1.00 95.38 88 LEU A C 1
ATOM 725 O O . LEU A 1 88 ? -8.295 -2.882 3.639 1.00 95.38 88 LEU A O 1
ATOM 729 N N . GLN A 1 89 ? -8.009 -1.601 1.809 1.00 95.31 89 GLN A N 1
ATOM 730 C CA . GLN A 1 89 ? -9.239 -2.042 1.138 1.00 95.31 89 GLN A CA 1
ATOM 731 C C . GLN A 1 89 ? -9.200 -3.549 0.869 1.00 95.31 89 GLN A C 1
ATOM 733 O O . GLN A 1 89 ? -10.161 -4.248 1.195 1.00 95.31 89 GLN A O 1
ATOM 738 N N . ARG A 1 90 ? -8.075 -4.057 0.346 1.00 94.88 90 ARG A N 1
ATOM 739 C CA . ARG A 1 90 ? -7.860 -5.489 0.077 1.00 94.88 90 ARG A CA 1
ATOM 740 C C . ARG A 1 90 ? -7.922 -6.327 1.351 1.00 94.88 90 ARG A C 1
ATOM 742 O O . ARG A 1 90 ? -8.695 -7.283 1.412 1.00 94.88 90 ARG A O 1
ATOM 749 N N . LYS A 1 91 ? -7.179 -5.932 2.391 1.00 95.38 91 LYS A N 1
ATOM 750 C CA . LYS A 1 91 ? -7.127 -6.648 3.674 1.00 95.38 91 LYS A CA 1
ATOM 751 C C . LYS A 1 91 ? -8.488 -6.722 4.361 1.00 95.38 91 LYS A C 1
ATOM 753 O O . LYS A 1 91 ? -8.919 -7.795 4.779 1.00 95.38 91 LYS A O 1
ATOM 758 N N . TRP A 1 92 ? -9.157 -5.580 4.500 1.00 94.19 92 TRP A N 1
ATOM 759 C CA . TRP A 1 92 ? -10.383 -5.468 5.294 1.00 94.19 92 TRP A CA 1
ATOM 760 C C . TRP A 1 92 ? -11.662 -5.665 4.477 1.00 94.19 92 TRP A C 1
ATOM 762 O O . TRP A 1 92 ? -12.751 -5.646 5.050 1.00 94.19 92 TRP A O 1
ATOM 772 N N . LYS A 1 93 ? -11.543 -5.864 3.155 1.00 94.38 93 LYS A N 1
ATOM 773 C CA . LYS A 1 93 ? -12.666 -5.932 2.203 1.00 94.38 93 LYS A CA 1
ATOM 774 C C . LYS A 1 93 ? -13.583 -4.714 2.335 1.00 94.38 93 LYS A C 1
ATOM 776 O O . LYS A 1 93 ? -14.805 -4.833 2.419 1.00 94.38 93 LYS A O 1
ATOM 781 N N . LYS A 1 94 ? -12.961 -3.537 2.418 1.00 92.75 94 LYS A N 1
ATOM 782 C CA . LYS A 1 94 ? -13.626 -2.251 2.639 1.00 92.75 94 LYS A CA 1
ATOM 783 C C . LYS A 1 94 ? -13.665 -1.425 1.372 1.00 92.75 94 LYS A C 1
ATOM 785 O O . LYS A 1 94 ? -12.794 -1.549 0.516 1.00 92.75 94 LYS A O 1
ATOM 790 N N . SER A 1 95 ? -14.681 -0.576 1.262 1.00 93.75 95 SER A N 1
ATOM 791 C CA . SER A 1 95 ? -14.779 0.359 0.145 1.00 93.75 95 SER A CA 1
ATOM 792 C C . SER A 1 95 ? -13.713 1.456 0.242 1.00 93.75 95 SER A C 1
ATOM 794 O O . SER A 1 95 ? -13.263 1.810 1.336 1.00 93.75 95 SER A O 1
ATOM 796 N N . LYS A 1 96 ? -13.363 2.058 -0.901 1.00 92.38 96 LYS A N 1
ATOM 797 C CA . LYS A 1 96 ? -12.482 3.234 -0.958 1.00 92.38 96 LYS A CA 1
ATOM 798 C C . LYS A 1 96 ? -12.940 4.341 -0.007 1.00 92.38 96 LYS A C 1
ATOM 800 O O . LYS A 1 96 ? -12.123 4.894 0.715 1.00 92.38 96 LYS A O 1
ATOM 805 N N . GLY A 1 97 ? -14.242 4.634 0.020 1.00 91.81 97 GLY A N 1
ATOM 806 C CA . GLY A 1 97 ? -14.805 5.678 0.879 1.00 91.81 97 GLY A CA 1
ATOM 807 C C . GLY A 1 97 ? -14.631 5.387 2.372 1.00 91.81 97 GLY A C 1
ATOM 808 O O . GLY A 1 97 ? -14.242 6.278 3.122 1.00 91.81 97 GLY A O 1
ATOM 809 N N . GLU A 1 98 ? -14.860 4.140 2.800 1.00 90.94 98 GLU A N 1
ATOM 810 C CA . GLU A 1 98 ? -14.649 3.735 4.197 1.00 90.94 98 GLU A CA 1
ATOM 811 C C . GLU A 1 98 ? -13.184 3.877 4.613 1.00 90.94 98 GLU A C 1
ATOM 813 O O . GLU A 1 98 ? -12.903 4.444 5.667 1.00 90.94 98 GLU A O 1
ATOM 818 N N . VAL A 1 99 ? -12.250 3.405 3.784 1.00 91.44 99 VAL A N 1
ATOM 819 C CA . VAL A 1 99 ? -10.818 3.489 4.100 1.00 91.44 99 VAL A CA 1
ATOM 820 C C . VAL A 1 99 ? -10.333 4.935 4.056 1.00 91.44 99 VAL A C 1
ATOM 822 O O . VAL A 1 99 ? -9.658 5.375 4.978 1.00 91.44 99 VAL A O 1
ATOM 825 N N . GLN A 1 100 ? -10.739 5.725 3.066 1.00 90.50 100 GLN A N 1
ATOM 826 C CA . GLN A 1 100 ? -10.361 7.135 2.985 1.00 90.50 100 GLN A CA 1
ATOM 827 C C . GLN A 1 100 ? -10.901 7.948 4.173 1.00 90.50 100 GLN A C 1
ATOM 829 O O . GLN A 1 100 ? -10.249 8.877 4.655 1.00 90.50 100 GLN A O 1
ATOM 834 N N . MET A 1 101 ? -12.064 7.570 4.720 1.00 88.94 101 MET A N 1
ATOM 835 C CA . MET A 1 101 ? -12.574 8.163 5.957 1.00 88.94 101 MET A CA 1
ATOM 836 C C . MET A 1 101 ? -11.621 7.936 7.139 1.00 88.94 101 MET A C 1
ATOM 838 O O . MET A 1 101 ? -11.449 8.844 7.950 1.00 88.94 101 MET A O 1
ATOM 842 N N . TRP A 1 102 ? -10.950 6.785 7.220 1.00 88.31 102 TRP A N 1
ATOM 843 C CA . TRP A 1 102 ? -9.957 6.498 8.261 1.00 88.31 102 TRP A CA 1
ATOM 844 C C . TRP A 1 102 ? -8.776 7.470 8.222 1.00 88.31 102 TRP A C 1
ATOM 846 O O . TRP A 1 102 ? -8.413 8.043 9.250 1.00 88.31 102 TRP A O 1
ATOM 856 N N . PHE A 1 103 ? -8.231 7.723 7.031 1.00 87.38 103 PHE A N 1
ATOM 857 C CA . PHE A 1 103 ? -7.138 8.679 6.832 1.00 87.38 103 PHE A CA 1
ATOM 858 C C . PHE A 1 103 ? -7.594 10.130 7.051 1.00 87.38 103 PHE A C 1
ATOM 860 O O . PHE A 1 103 ? -6.856 10.932 7.617 1.00 87.38 103 PHE A O 1
ATOM 867 N N . ASN A 1 104 ? -8.835 10.471 6.691 1.00 85.38 104 ASN A N 1
ATO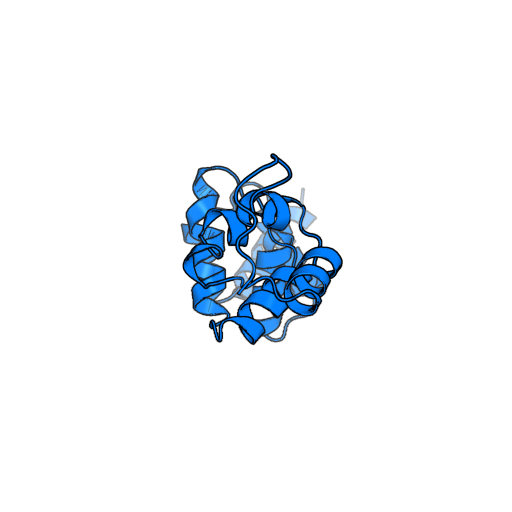M 868 C CA . ASN A 1 104 ? -9.410 11.800 6.936 1.00 85.38 104 ASN A CA 1
ATOM 869 C C . ASN A 1 104 ? -9.676 12.093 8.425 1.00 85.38 104 ASN A C 1
ATOM 871 O O . ASN A 1 104 ? -9.674 13.259 8.843 1.00 85.38 104 ASN A O 1
ATOM 875 N N . ILE A 1 105 ? -9.927 11.064 9.240 1.00 80.56 105 ILE A N 1
ATOM 876 C CA . ILE A 1 105 ? -10.040 11.215 10.697 1.00 80.56 105 ILE A CA 1
ATOM 877 C C . ILE A 1 105 ? -8.678 11.616 11.273 1.00 80.56 105 ILE A C 1
ATOM 879 O O . ILE A 1 105 ? -8.608 12.578 12.033 1.00 80.56 105 ILE A O 1
ATOM 883 N N . GLU A 1 106 ? -7.602 10.971 10.833 1.00 79.38 106 GLU A N 1
ATOM 884 C CA . GLU A 1 106 ? -6.258 11.116 11.409 1.00 79.38 106 GLU A CA 1
ATOM 885 C C . GLU A 1 106 ? -5.313 11.974 10.559 1.00 79.38 106 GLU A C 1
ATOM 887 O O . GLU A 1 106 ? -4.098 11.888 10.699 1.00 79.38 106 GLU A O 1
ATOM 892 N N . ARG A 1 107 ? -5.862 12.840 9.696 1.00 71.81 107 ARG A N 1
ATOM 893 C CA . ARG A 1 107 ? -5.142 13.584 8.641 1.00 71.81 107 ARG A CA 1
ATOM 894 C C . ARG A 1 107 ? -3.872 14.318 9.105 1.00 71.81 107 ARG A C 1
ATOM 896 O O . ARG A 1 107 ? -2.962 14.497 8.306 1.00 71.81 107 ARG A O 1
ATOM 903 N N . ASN A 1 108 ? -3.802 14.708 10.379 1.00 70.25 108 ASN A N 1
ATOM 904 C CA . ASN A 1 108 ? -2.669 15.435 10.966 1.00 70.25 108 ASN A CA 1
ATOM 905 C C . ASN A 1 108 ? -1.699 14.546 11.774 1.00 70.25 108 ASN A C 1
ATOM 907 O O . ASN A 1 108 ? -0.656 15.026 12.210 1.00 70.25 108 ASN A O 1
ATOM 911 N N . HIS A 1 109 ? -2.028 13.269 11.996 1.00 75.94 109 HIS A N 1
ATOM 912 C CA . HIS A 1 109 ? -1.308 12.356 12.894 1.00 75.94 109 HIS A CA 1
ATOM 913 C C . HIS A 1 109 ? -1.118 10.946 12.314 1.00 75.94 109 HIS A C 1
ATOM 915 O O . HIS A 1 109 ? -0.993 9.966 13.055 1.00 75.94 109 HIS A O 1
ATOM 921 N N . ILE A 1 110 ? -1.034 10.823 10.987 1.00 83.31 110 ILE A N 1
ATOM 922 C CA . ILE A 1 110 ? -0.666 9.553 10.359 1.00 83.31 110 ILE A CA 1
ATOM 923 C C . ILE A 1 110 ? 0.807 9.265 10.688 1.00 83.31 110 ILE A C 1
ATOM 925 O O . ILE A 1 110 ? 1.725 9.875 10.148 1.00 83.31 110 ILE A O 1
ATOM 929 N N . THR A 1 111 ? 1.032 8.332 11.609 1.00 86.19 111 THR A N 1
ATOM 930 C CA . THR A 1 111 ? 2.364 7.881 12.038 1.00 86.19 111 THR A CA 1
ATOM 931 C C . THR A 1 111 ? 2.573 6.419 11.661 1.00 86.19 111 THR A C 1
ATOM 933 O O . THR A 1 111 ? 1.605 5.671 11.519 1.00 86.19 111 THR A O 1
ATOM 936 N N . LYS A 1 112 ? 3.830 5.958 11.592 1.00 87.81 112 LYS A N 1
ATOM 937 C CA . LYS A 1 112 ? 4.146 4.526 11.420 1.00 87.81 112 LYS A CA 1
ATOM 938 C C . LYS A 1 112 ? 3.400 3.655 12.437 1.00 87.81 112 LYS A C 1
ATOM 940 O O . LYS A 1 112 ? 2.797 2.657 12.062 1.00 87.81 112 LYS A O 1
ATOM 945 N N . LYS A 1 113 ? 3.370 4.066 13.711 1.00 87.81 113 LYS A N 1
ATOM 946 C CA . LYS A 1 113 ? 2.662 3.343 14.780 1.00 87.81 113 LYS A CA 1
ATOM 947 C C . LYS A 1 113 ? 1.155 3.265 14.526 1.00 87.81 113 LYS A C 1
ATOM 949 O O . LYS A 1 113 ? 0.554 2.217 14.748 1.00 87.81 113 LYS A O 1
ATOM 954 N N . TRP A 1 114 ? 0.550 4.353 14.051 1.00 88.31 114 TRP A N 1
ATOM 955 C CA . TRP A 1 114 ? -0.860 4.354 13.671 1.00 88.31 114 TRP A CA 1
ATOM 956 C C . TRP A 1 114 ? -1.130 3.425 12.482 1.00 88.31 114 TRP A C 1
ATOM 958 O O . TRP A 1 114 ? -2.059 2.626 12.538 1.00 88.31 114 TRP A O 1
ATOM 968 N N . LEU A 1 115 ? -0.277 3.448 11.454 1.00 91.06 115 LEU A N 1
ATOM 969 C CA . LEU A 1 115 ? -0.390 2.562 10.291 1.00 91.06 115 LEU A CA 1
ATOM 970 C C . LEU A 1 115 ? -0.212 1.081 10.669 1.00 91.06 115 LEU A C 1
ATOM 972 O O . LEU A 1 115 ? -0.940 0.231 10.157 1.00 91.06 115 LEU A O 1
ATOM 976 N N . GLN A 1 116 ? 0.698 0.761 11.594 1.00 91.75 116 GLN A N 1
ATOM 977 C CA . GLN A 1 116 ? 0.841 -0.592 12.150 1.00 91.75 116 GLN A CA 1
ATOM 978 C C . GLN A 1 116 ? -0.423 -1.022 12.899 1.00 91.75 116 GLN A C 1
ATOM 980 O O . GLN A 1 116 ? -0.926 -2.122 12.689 1.00 91.75 116 GLN A O 1
ATOM 985 N N . TYR A 1 117 ? -0.965 -0.145 13.749 1.00 90.00 117 TYR A N 1
ATOM 986 C CA . TYR A 1 117 ? -2.203 -0.421 14.473 1.00 90.00 117 TYR A CA 1
ATOM 987 C C . TYR A 1 117 ? -3.370 -0.669 13.509 1.00 90.00 117 TYR A C 1
ATOM 989 O O . TYR A 1 117 ? -4.089 -1.656 13.651 1.00 90.00 117 TYR A O 1
ATOM 997 N N . LEU A 1 118 ? -3.517 0.188 12.497 1.00 91.12 118 LEU A N 1
ATOM 998 C CA . LEU A 1 118 ? -4.573 0.102 11.494 1.00 91.12 118 LEU A CA 1
ATOM 999 C C . LEU A 1 118 ? -4.502 -1.199 10.684 1.00 91.12 118 LEU A C 1
ATOM 1001 O O . LEU A 1 118 ? -5.531 -1.810 10.397 1.00 91.12 118 LEU A O 1
ATOM 1005 N N . TRP A 1 119 ? -3.295 -1.653 10.347 1.00 93.81 119 TRP A N 1
ATOM 1006 C CA . TRP A 1 119 ? -3.099 -2.930 9.664 1.00 93.81 119 TRP A CA 1
ATOM 1007 C C . TRP A 1 119 ? -3.504 -4.124 10.521 1.00 93.81 119 TRP A C 1
ATOM 1009 O O . TRP A 1 119 ? -4.119 -5.060 10.014 1.00 93.81 119 TRP A O 1
ATOM 1019 N N . THR A 1 120 ? -3.156 -4.110 11.805 1.00 92.62 120 THR A N 1
ATOM 1020 C CA . THR A 1 120 ? -3.379 -5.248 12.704 1.00 92.62 120 THR A CA 1
ATOM 1021 C C . THR A 1 120 ? -4.824 -5.327 13.186 1.00 92.62 120 THR A C 1
ATOM 1023 O O . THR A 1 120 ? -5.404 -6.409 13.211 1.00 92.62 120 THR A O 1
ATOM 1026 N N . TYR A 1 121 ? -5.416 -4.191 13.553 1.00 89.31 121 TYR A N 1
ATOM 1027 C CA . TYR A 1 121 ? -6.690 -4.144 14.276 1.00 89.31 121 TYR A CA 1
ATOM 1028 C C . TYR A 1 121 ? -7.827 -3.488 13.489 1.00 89.31 121 TYR A C 1
ATOM 1030 O O . TYR A 1 121 ? -8.983 -3.570 13.905 1.00 89.31 121 TYR A O 1
ATOM 1038 N N . GLY A 1 122 ? -7.523 -2.829 12.370 1.00 85.50 122 GLY A N 1
ATOM 1039 C CA . GLY A 1 122 ? -8.490 -2.000 11.663 1.00 85.50 122 GLY A CA 1
ATOM 1040 C C . GLY A 1 122 ? -8.868 -0.779 12.500 1.00 85.50 122 GLY A C 1
ATOM 1041 O O . GLY A 1 122 ? -8.111 -0.330 13.364 1.00 85.50 122 GLY A O 1
ATOM 1042 N N . ILE A 1 123 ? -10.057 -0.232 12.255 1.00 80.31 123 ILE A N 1
ATOM 1043 C CA . ILE A 1 123 ? -10.627 0.836 13.077 1.00 80.31 123 ILE A CA 1
ATOM 1044 C C . ILE A 1 123 ? -11.842 0.326 13.836 1.00 80.31 123 ILE A C 1
ATOM 1046 O O . ILE A 1 123 ? -12.773 -0.237 13.259 1.00 80.31 123 ILE A O 1
ATOM 1050 N N . SER A 1 124 ? -11.850 0.581 15.146 1.00 69.00 124 SER A N 1
ATOM 1051 C CA . SER A 1 124 ? -13.028 0.330 15.965 1.00 69.00 124 SER A CA 1
ATOM 1052 C C . SER A 1 124 ? -14.166 1.285 15.567 1.00 69.00 124 SER A C 1
ATOM 1054 O O . SER A 1 124 ? -13.952 2.503 15.520 1.00 69.00 124 SER A O 1
ATOM 1056 N N . PRO A 1 125 ? -15.402 0.788 15.377 1.00 63.44 125 PRO A N 1
ATOM 1057 C CA . PRO A 1 125 ? -16.579 1.629 15.154 1.00 63.44 125 PRO A CA 1
ATOM 1058 C C . PRO A 1 125 ? -16.775 2.707 16.233 1.00 63.44 125 PRO A C 1
ATOM 1060 O O . PRO A 1 125 ? -17.239 3.807 15.936 1.00 63.44 125 PRO A O 1
ATOM 1063 N N . SER A 1 126 ? -16.371 2.439 17.482 1.00 60.78 126 SER A N 1
ATOM 1064 C CA . SER A 1 126 ? -16.491 3.403 18.584 1.00 60.78 126 SER A CA 1
ATOM 1065 C C . SER A 1 126 ? -15.548 4.605 18.445 1.00 60.78 126 SER A C 1
ATOM 1067 O O . SER A 1 126 ? -15.931 5.721 18.798 1.00 60.78 126 SER A O 1
ATOM 1069 N N . LEU A 1 127 ? -14.354 4.408 17.872 1.00 62.19 127 LEU A N 1
ATOM 1070 C CA . LEU A 1 127 ? -13.417 5.484 17.524 1.00 62.19 127 LEU A CA 1
ATOM 1071 C C . LEU A 1 127 ? -13.982 6.362 16.397 1.00 62.19 127 LEU A C 1
ATOM 1073 O O . LEU A 1 127 ? -13.867 7.586 16.459 1.00 62.19 127 LEU A O 1
ATOM 1077 N N . MET A 1 128 ? -14.679 5.760 15.425 1.00 60.62 128 MET A N 1
ATOM 1078 C CA . MET A 1 128 ? -15.338 6.512 14.349 1.00 60.62 128 MET A CA 1
ATOM 1079 C C . MET A 1 128 ? -16.486 7.381 14.869 1.00 60.62 128 MET A C 1
ATOM 1081 O O . MET A 1 128 ? -16.558 8.559 14.525 1.00 60.62 128 MET A O 1
ATOM 1085 N N . ILE A 1 129 ? -17.347 6.838 15.738 1.00 60.25 129 ILE A N 1
ATOM 1086 C CA . ILE A 1 129 ? -18.500 7.563 16.302 1.00 60.25 129 ILE A CA 1
ATOM 1087 C C . ILE A 1 129 ? -18.049 8.722 17.201 1.00 60.25 129 ILE A C 1
ATOM 1089 O O . ILE A 1 129 ? -18.627 9.810 17.148 1.00 60.25 129 ILE A O 1
ATOM 1093 N N . ARG A 1 130 ? -17.017 8.512 18.028 1.00 58.28 130 ARG A N 1
ATOM 1094 C CA . ARG A 1 130 ? -16.527 9.532 18.967 1.00 58.28 130 ARG A CA 1
ATOM 1095 C C . ARG A 1 130 ? -15.920 10.735 18.237 1.00 58.28 130 ARG A C 1
ATOM 1097 O O . ARG A 1 130 ? -16.232 11.868 18.593 1.00 58.28 130 ARG A O 1
ATOM 1104 N N . ASN A 1 131 ? -15.134 10.499 17.186 1.00 56.31 131 ASN A N 1
ATOM 1105 C CA . ASN A 1 131 ? -14.516 11.572 16.401 1.00 56.31 131 ASN A CA 1
ATOM 1106 C C . ASN A 1 131 ? -15.517 12.289 15.479 1.00 56.31 131 ASN A C 1
ATOM 1108 O O . ASN A 1 131 ? -15.414 13.502 15.309 1.00 56.31 131 ASN A O 1
ATOM 1112 N N . TRP A 1 132 ? -16.525 11.584 14.950 1.00 52.47 132 TRP A N 1
ATOM 1113 C CA . TRP A 1 132 ? -17.633 12.215 14.221 1.00 52.47 132 TRP A CA 1
ATOM 1114 C C . TRP A 1 132 ? -18.431 13.181 15.105 1.00 52.47 132 TRP A C 1
ATOM 1116 O O . TRP A 1 132 ? -18.667 14.316 14.699 1.00 52.47 132 TRP A O 1
ATOM 1126 N N . ARG A 1 133 ? -18.782 12.772 16.335 1.00 50.88 133 ARG A N 1
ATOM 1127 C CA . ARG A 1 133 ? -19.533 13.626 17.274 1.00 50.88 133 ARG A CA 1
ATOM 1128 C C . ARG A 1 133 ? -18.774 14.879 17.701 1.00 50.88 133 ARG A C 1
ATOM 1130 O O . ARG A 1 133 ? -19.403 15.909 17.893 1.00 50.88 133 ARG A O 1
ATOM 1137 N N . LEU A 1 134 ? -17.452 14.811 17.853 1.00 53.97 134 LEU A N 1
ATOM 1138 C CA . LEU A 1 134 ? -16.651 15.984 18.223 1.00 53.97 134 LEU A CA 1
ATOM 1139 C C . LEU A 1 134 ? -16.598 17.029 17.097 1.00 53.97 134 LEU A C 1
ATOM 1141 O O . LEU A 1 134 ? -16.587 18.219 17.385 1.00 53.97 134 LEU A O 1
ATOM 1145 N N . ARG A 1 135 ? -16.629 16.601 15.827 1.00 51.78 135 ARG A N 1
ATOM 1146 C CA . ARG A 1 135 ? -16.590 17.500 14.659 1.00 51.78 135 ARG A CA 1
ATOM 1147 C C . ARG A 1 135 ? -17.948 18.093 14.283 1.00 51.78 135 ARG A C 1
ATOM 1149 O O . ARG A 1 135 ? -17.986 19.160 13.695 1.00 51.78 135 ARG A O 1
ATOM 1156 N N . SER A 1 136 ? -19.057 17.433 14.619 1.00 51.97 136 SER A N 1
ATOM 1157 C CA . SER A 1 136 ? -20.415 17.948 14.366 1.00 51.97 136 SER A CA 1
ATOM 1158 C C . SER A 1 136 ? -20.888 19.004 15.377 1.00 51.97 136 SER A C 1
ATOM 1160 O O . SER A 1 136 ? -22.022 19.464 15.288 1.00 51.97 136 SER A O 1
ATOM 1162 N N . VAL A 1 137 ? -20.056 19.340 16.367 1.00 51.72 137 VAL A N 1
ATOM 1163 C CA . VAL A 1 137 ? -20.348 20.318 17.434 1.00 51.72 137 VAL A CA 1
ATOM 1164 C C . VAL A 1 137 ? -19.307 21.458 17.433 1.00 51.72 137 VAL A C 1
ATOM 1166 O O . VAL A 1 137 ? -19.251 22.240 18.374 1.00 51.72 137 VAL A O 1
ATOM 1169 N N . SER A 1 138 ? -18.470 21.546 16.388 1.00 42.53 138 SER A N 1
ATOM 1170 C CA . SER A 1 138 ? -17.475 22.616 16.180 1.00 42.53 138 SER A CA 1
ATOM 1171 C C . SER A 1 138 ? -17.920 23.584 15.093 1.00 42.53 138 SER A C 1
ATOM 1173 O O . SER A 1 138 ? -18.444 23.084 14.073 1.00 42.53 138 SER A O 1
#

pLDDT: mean 78.15, std 15.52, range [35.84, 95.81]

Radius of gyration: 18.05 Å; chains: 1; bounding box: 47×36×44 Å

Organism: NCBI:txid1890364

Sequence (138 aa):
MKSWTDGEWFSTEQMMRFDNLGILQWLEDIGYSMDEQHINRSTISCSSPNVIDWIIRRFNKTDEEVYHALIEEAPYGICNVSSLEHLLQRKWKKSKGEVQMWFNIERNHITKKWLQYLWTYGISPSLMIRNWRLRSVS

Foldseek 3Di:
DDDPDDDDDDDPLRVLLVQDVVVVVVCVVVPNDDDCVSVALVSLQNHALVVVVVCCVVVVDDLVVSLLSQLVCPVVPNNPPRNLLSSLCVQVVDDSVVSVVVCVLCVPPDHSVVSVCCNPPNDDPVSVVVSVVVVVVD